Protein AF-A0A0Q6W0N5-F1 (afdb_monomer)

Solvent-accessible surface area (backbone atoms only — not comparable to full-atom values): 4944 Å² total; per-residue (Å²): 100,75,85,26,54,56,44,82,35,79,53,90,49,70,70,47,41,56,51,25,50,52,37,30,75,60,41,20,33,43,35,55,80,78,52,70,84,84,68,63,62,68,62,50,53,50,49,54,73,72,35,62,61,23,40,54,35,12,34,56,48,18,58,55,56,73,72,64,49,72,66,62,50,53,52,51,51,52,54,52,51,51,57,56,62,76,72,109

Nearest PDB structures (foldseek):
  5gl5-assembly1_A  TM=7.141E-01  e=1.762E-01  Saccharomyces cerevisiae S288C
  5xvm-assembly2_B  TM=7.148E-01  e=1.762E-01  Saccharomyces cerevisiae S288C
  3h4t-assembly1_A  TM=7.328E-01  e=3.173E-01  Amycolatopsis orientalis
  6llz-assembly2_B  TM=7.586E-01  e=5.713E-01  Fagopyrum esculentum
  6llg-assembly1_A  TM=6.135E-01  e=9.027E-01  Fagopyrum esculentum

Structure (mmCIF, N/CA/C/O backbone):
data_AF-A0A0Q6W0N5-F1
#
_entry.id   AF-A0A0Q6W0N5-F1
#
loop_
_atom_site.group_PDB
_atom_site.id
_atom_site.type_symbol
_atom_site.label_atom_id
_atom_site.label_alt_id
_atom_site.label_comp_id
_atom_site.label_asym_id
_atom_site.label_entity_id
_atom_site.label_seq_id
_atom_site.pdbx_PDB_ins_code
_atom_site.Cartn_x
_atom_site.Cartn_y
_atom_site.Cartn_z
_atom_site.occupancy
_atom_site.B_iso_or_equiv
_atom_site.auth_seq_id
_atom_site.auth_comp_id
_atom_site.auth_asym_id
_atom_site.auth_atom_id
_atom_site.pdbx_PDB_model_num
ATOM 1 N N . MET A 1 1 ? -7.593 3.176 -1.671 1.00 65.50 1 MET A N 1
ATOM 2 C CA . MET A 1 1 ? -7.387 1.713 -1.549 1.00 65.50 1 MET A CA 1
ATOM 3 C C . MET A 1 1 ? -8.703 0.940 -1.372 1.00 65.50 1 MET A C 1
ATOM 5 O O . MET A 1 1 ? -8.691 -0.141 -0.812 1.00 65.50 1 MET A O 1
ATOM 9 N N . LEU A 1 2 ? -9.849 1.443 -1.850 1.00 79.25 2 LEU A N 1
ATOM 10 C CA . LEU A 1 2 ? -11.124 0.709 -1.738 1.00 79.25 2 LEU A CA 1
ATOM 11 C C . LEU A 1 2 ? -11.356 -0.246 -2.914 1.00 79.25 2 LEU A C 1
ATOM 13 O O . LEU A 1 2 ? -12.050 -1.240 -2.774 1.00 79.25 2 LEU A O 1
ATOM 17 N N . ALA A 1 3 ? -10.701 0.016 -4.048 1.00 87.00 3 ALA A N 1
ATOM 18 C CA . ALA A 1 3 ? -10.698 -0.869 -5.208 1.00 87.00 3 ALA A CA 1
ATOM 19 C C . ALA A 1 3 ? -9.797 -2.112 -5.039 1.00 87.00 3 ALA A C 1
ATOM 21 O O . ALA A 1 3 ? -9.752 -2.947 -5.931 1.00 87.00 3 ALA A O 1
ATOM 22 N N . GLY A 1 4 ? -9.047 -2.232 -3.934 1.00 92.00 4 GLY A N 1
ATOM 23 C CA . GLY A 1 4 ? -8.212 -3.410 -3.662 1.00 92.00 4 GLY A CA 1
ATOM 24 C C . GLY A 1 4 ? -7.003 -3.597 -4.587 1.00 92.00 4 GLY A C 1
ATOM 25 O O . GLY A 1 4 ? -6.513 -4.713 -4.713 1.00 92.00 4 GLY A O 1
ATOM 26 N N . VAL A 1 5 ? -6.510 -2.535 -5.234 1.00 95.31 5 VAL A N 1
ATOM 27 C CA . VAL A 1 5 ? -5.361 -2.598 -6.156 1.00 95.31 5 VAL A CA 1
ATOM 28 C C . VAL A 1 5 ? -4.099 -1.957 -5.562 1.00 95.31 5 VAL A C 1
ATOM 30 O O . VAL A 1 5 ? -4.218 -0.943 -4.865 1.00 95.31 5 VAL A O 1
ATOM 33 N N . PRO A 1 6 ? -2.896 -2.498 -5.845 1.00 95.94 6 PRO A N 1
ATOM 34 C CA . PRO A 1 6 ? -1.630 -1.871 -5.474 1.00 95.94 6 PRO A CA 1
ATOM 35 C C . PRO A 1 6 ? -1.467 -0.463 -6.040 1.00 95.94 6 PRO A C 1
ATOM 37 O O . PRO A 1 6 ? -1.927 -0.181 -7.146 1.00 95.94 6 PRO A O 1
ATOM 40 N N . VAL A 1 7 ? -0.746 0.406 -5.325 1.00 95.50 7 VAL A N 1
ATOM 41 C CA . VAL A 1 7 ? -0.521 1.793 -5.767 1.00 95.50 7 VAL A CA 1
ATOM 42 C C . VAL A 1 7 ? 0.964 2.141 -5.810 1.00 95.50 7 VAL A C 1
ATOM 44 O O . VAL A 1 7 ? 1.677 2.019 -4.816 1.00 95.50 7 VAL A O 1
ATOM 47 N N . LEU A 1 8 ? 1.420 2.640 -6.958 1.00 96.38 8 LEU A N 1
ATOM 48 C CA . LEU A 1 8 ? 2.689 3.353 -7.084 1.00 96.38 8 LEU A CA 1
ATOM 49 C C . LEU A 1 8 ? 2.416 4.853 -6.937 1.00 96.38 8 LEU A C 1
ATOM 51 O O . LEU A 1 8 ? 1.765 5.447 -7.793 1.00 96.38 8 LEU A O 1
ATOM 55 N N . MET A 1 9 ? 2.890 5.467 -5.853 1.00 96.00 9 MET A N 1
ATOM 56 C CA . MET A 1 9 ? 2.688 6.898 -5.611 1.00 96.00 9 MET A CA 1
ATOM 57 C C . MET A 1 9 ? 3.929 7.709 -5.966 1.00 96.00 9 MET A C 1
ATOM 59 O O . MET A 1 9 ? 5.026 7.411 -5.494 1.00 96.00 9 MET A O 1
ATOM 63 N N . LEU A 1 10 ? 3.720 8.785 -6.726 1.00 96.12 10 LEU A N 1
ATOM 64 C CA . LEU A 1 10 ? 4.713 9.809 -7.040 1.00 96.12 10 LEU A CA 1
ATOM 65 C C . LEU A 1 10 ? 4.315 11.111 -6.324 1.00 96.12 10 LEU A C 1
ATOM 67 O O . LEU A 1 10 ? 3.681 11.972 -6.932 1.00 96.12 10 LEU A O 1
ATOM 71 N N . PRO A 1 11 ? 4.577 11.234 -5.010 1.00 96.12 11 PRO A N 1
ATOM 72 C CA . PRO A 1 11 ? 4.094 12.373 -4.245 1.00 96.12 11 PRO A CA 1
ATOM 73 C C . PRO A 1 11 ? 4.859 13.647 -4.610 1.00 96.12 11 PRO A C 1
ATOM 75 O O . PRO A 1 11 ? 6.086 13.637 -4.714 1.00 96.12 11 PRO A O 1
ATOM 78 N N . MET A 1 12 ? 4.127 14.752 -4.746 1.00 95.25 12 MET A N 1
ATOM 79 C CA . MET A 1 12 ? 4.693 16.084 -5.003 1.00 95.25 12 MET A CA 1
ATOM 80 C C . MET A 1 12 ? 4.636 16.997 -3.773 1.00 95.25 12 MET A C 1
ATOM 82 O O . MET A 1 12 ? 5.346 17.995 -3.706 1.00 95.25 12 MET A O 1
ATOM 86 N N . GLN A 1 13 ? 3.793 16.655 -2.798 1.00 96.69 13 GLN A N 1
ATOM 87 C CA . GLN A 1 13 ? 3.551 17.436 -1.585 1.00 96.69 13 GLN A CA 1
ATOM 88 C C . GLN A 1 13 ? 3.714 16.575 -0.328 1.00 96.69 13 GLN A C 1
ATOM 90 O O . GLN A 1 13 ? 3.626 15.345 -0.381 1.00 96.69 13 GLN A O 1
ATOM 95 N N . LEU A 1 14 ? 3.911 17.228 0.821 1.00 95.88 14 LEU A N 1
ATOM 96 C CA . LEU A 1 14 ? 4.151 16.558 2.101 1.00 95.88 14 LEU A CA 1
ATOM 97 C C . LEU A 1 14 ? 3.008 15.613 2.500 1.00 95.88 14 LEU A C 1
ATOM 99 O O . LEU A 1 14 ? 3.260 14.473 2.883 1.00 95.88 14 LEU A O 1
ATOM 103 N N . GLU A 1 15 ? 1.755 16.043 2.372 1.00 96.88 15 GLU A N 1
ATOM 104 C CA . GLU A 1 15 ? 0.594 15.214 2.727 1.00 96.88 15 GLU A CA 1
ATOM 105 C C . GLU A 1 15 ? 0.521 13.934 1.882 1.00 96.88 15 GLU A C 1
ATOM 107 O O . GLU A 1 15 ? 0.295 12.832 2.396 1.00 96.88 15 GLU A O 1
ATOM 112 N N . GLN A 1 16 ? 0.799 14.062 0.581 1.00 97.06 16 GLN A N 1
ATOM 113 C CA . GLN A 1 16 ? 0.885 12.925 -0.332 1.00 97.06 16 GLN A CA 1
ATOM 114 C C . GLN A 1 16 ? 2.053 12.009 0.034 1.00 97.06 16 GLN A C 1
ATOM 116 O O . GLN A 1 16 ? 1.903 10.791 -0.016 1.00 97.06 16 GLN A O 1
ATOM 121 N N . PHE A 1 17 ? 3.198 12.564 0.440 1.00 97.50 17 PHE A N 1
ATOM 122 C CA . PHE A 1 17 ? 4.345 11.781 0.895 1.00 97.50 17 PHE A CA 1
ATOM 123 C C . PHE A 1 17 ? 4.018 10.973 2.155 1.00 97.50 17 PHE A C 1
ATOM 125 O O . PHE A 1 17 ? 4.311 9.777 2.212 1.00 97.50 17 PHE A O 1
ATOM 132 N N . LEU A 1 18 ? 3.379 11.591 3.152 1.00 97.50 18 LEU A N 1
ATOM 133 C CA . LEU A 1 18 ? 2.959 10.907 4.379 1.00 97.50 18 LEU A CA 1
ATOM 134 C C . LEU A 1 18 ? 1.944 9.799 4.076 1.00 97.50 18 LEU A C 1
ATOM 136 O O . LEU A 1 18 ? 2.042 8.699 4.627 1.00 97.50 18 LEU A O 1
ATOM 140 N N . THR A 1 19 ? 1.022 10.056 3.148 1.00 95.75 19 THR A N 1
ATOM 141 C CA . THR A 1 19 ? 0.063 9.057 2.661 1.00 95.75 19 THR A CA 1
ATOM 142 C C . THR A 1 19 ? 0.769 7.899 1.950 1.00 95.75 19 THR A C 1
ATOM 144 O O . THR A 1 19 ? 0.549 6.737 2.296 1.00 95.75 19 THR A O 1
ATOM 147 N N . ALA A 1 20 ? 1.683 8.195 1.025 1.00 96.56 20 ALA A N 1
ATOM 148 C CA . ALA A 1 20 ? 2.471 7.203 0.299 1.00 96.56 20 ALA A CA 1
ATOM 149 C C . ALA A 1 20 ? 3.339 6.356 1.242 1.00 96.56 20 ALA A C 1
ATOM 151 O O . ALA A 1 20 ? 3.427 5.138 1.083 1.00 96.56 20 ALA A O 1
ATOM 152 N N . ARG A 1 21 ? 3.933 6.971 2.272 1.00 97.00 21 ARG A N 1
ATOM 153 C CA . ARG A 1 21 ? 4.697 6.271 3.314 1.00 97.00 21 ARG A CA 1
ATOM 154 C C . ARG A 1 21 ? 3.823 5.287 4.093 1.00 97.00 21 ARG A C 1
ATOM 156 O O . ARG A 1 21 ? 4.263 4.166 4.329 1.00 97.00 21 ARG A O 1
ATOM 163 N N . ARG A 1 22 ? 2.596 5.666 4.470 1.00 95.44 22 ARG A N 1
ATOM 164 C CA . ARG A 1 22 ? 1.651 4.755 5.148 1.00 95.44 22 ARG A CA 1
ATOM 165 C C . ARG A 1 22 ? 1.231 3.595 4.246 1.00 95.44 22 ARG A C 1
ATOM 167 O O . ARG A 1 22 ? 1.199 2.459 4.705 1.00 95.44 22 ARG A O 1
ATOM 174 N N . ILE A 1 23 ? 0.961 3.866 2.969 1.00 94.94 23 ILE A N 1
ATOM 175 C CA . ILE A 1 23 ? 0.640 2.837 1.966 1.00 94.94 23 ILE A CA 1
ATOM 176 C C . ILE A 1 23 ? 1.782 1.826 1.820 1.00 94.94 23 ILE A C 1
ATOM 178 O O . ILE A 1 23 ? 1.535 0.620 1.854 1.00 94.94 23 ILE A O 1
ATOM 182 N N . ALA A 1 24 ? 3.019 2.313 1.698 1.00 96.50 24 ALA A N 1
ATOM 183 C CA . ALA A 1 24 ? 4.200 1.467 1.584 1.00 96.50 24 ALA A CA 1
ATOM 184 C C . ALA A 1 24 ? 4.445 0.651 2.862 1.00 96.50 24 ALA A C 1
ATOM 186 O O . ALA A 1 24 ? 4.677 -0.551 2.785 1.00 96.50 24 ALA A O 1
ATOM 187 N N . ALA A 1 25 ? 4.311 1.272 4.039 1.00 96.69 25 ALA A N 1
ATOM 188 C CA . ALA A 1 25 ? 4.441 0.586 5.326 1.00 96.69 25 ALA A CA 1
ATOM 189 C C . ALA A 1 25 ? 3.376 -0.505 5.534 1.00 96.69 25 ALA A C 1
ATOM 191 O O . ALA A 1 25 ? 3.646 -1.518 6.169 1.00 96.69 25 ALA A O 1
ATOM 192 N N . ALA A 1 26 ? 2.179 -0.321 4.973 1.00 95.06 26 ALA A N 1
ATOM 193 C CA . ALA A 1 26 ? 1.119 -1.326 4.974 1.00 95.06 26 ALA A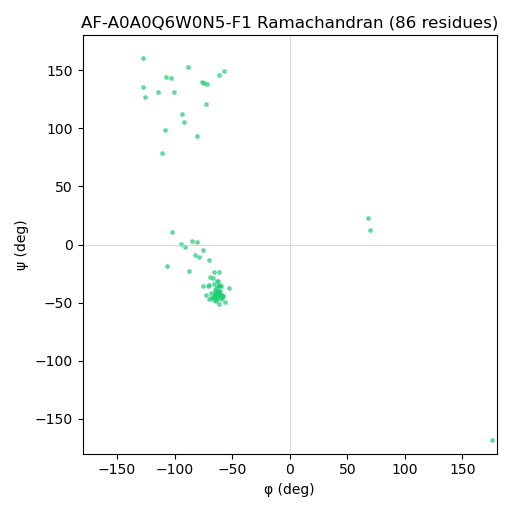 CA 1
ATOM 194 C C . ALA A 1 26 ? 1.298 -2.413 3.894 1.00 95.06 26 ALA A C 1
ATOM 196 O O . ALA A 1 26 ? 0.426 -3.266 3.743 1.00 95.06 26 ALA A O 1
ATOM 197 N N . GLY A 1 27 ? 2.382 -2.368 3.111 1.00 96.56 27 GLY A N 1
ATOM 198 C CA . GLY A 1 27 ? 2.664 -3.331 2.047 1.00 96.56 27 GLY A CA 1
ATOM 199 C C . GLY A 1 27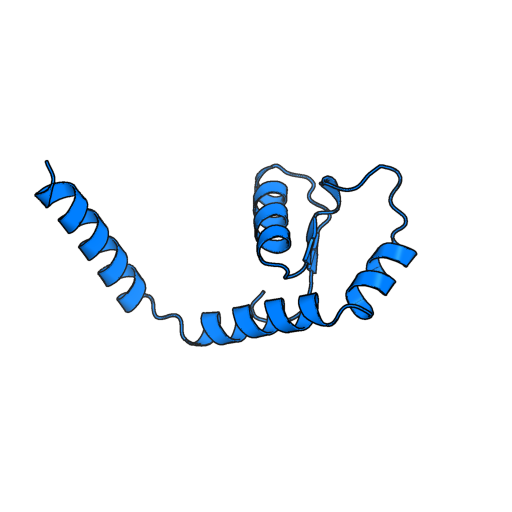 ? 1.733 -3.227 0.839 1.00 96.56 27 GLY A C 1
ATOM 200 O O . GLY A 1 27 ? 1.739 -4.116 0.001 1.00 96.56 27 GLY A O 1
ATOM 201 N N . MET A 1 28 ? 0.932 -2.164 0.720 1.00 96.56 28 MET A N 1
ATOM 202 C CA . MET A 1 28 ? -0.069 -2.013 -0.348 1.00 96.56 28 MET A CA 1
ATOM 203 C C . MET A 1 28 ? 0.470 -1.295 -1.591 1.00 96.56 28 MET A C 1
ATOM 205 O O . MET A 1 28 ? -0.257 -1.070 -2.557 1.00 96.56 28 MET A O 1
ATOM 209 N N . GLY A 1 29 ? 1.727 -0.861 -1.572 1.00 96.19 29 GLY A N 1
ATOM 210 C CA . GLY A 1 29 ? 2.273 -0.075 -2.664 1.00 96.19 29 GLY A CA 1
ATOM 211 C C . GLY A 1 29 ? 3.689 0.407 -2.422 1.00 96.19 29 GLY A C 1
ATOM 212 O O . GLY A 1 29 ? 4.362 -0.023 -1.486 1.00 96.19 29 GLY A O 1
ATOM 213 N N . VAL A 1 30 ? 4.125 1.328 -3.275 1.00 97.56 30 VAL A N 1
ATOM 214 C CA . VAL A 1 30 ? 5.468 1.908 -3.229 1.00 97.56 30 VAL A CA 1
ATOM 215 C C . VAL A 1 30 ? 5.372 3.427 -3.204 1.00 97.56 30 VAL A C 1
ATOM 217 O O . VAL A 1 30 ? 4.629 4.036 -3.975 1.00 97.56 30 VAL A O 1
ATOM 220 N N . ASN A 1 31 ? 6.163 4.041 -2.324 1.00 97.50 31 ASN A N 1
ATOM 221 C CA . ASN A 1 31 ? 6.405 5.476 -2.327 1.00 97.50 31 ASN A CA 1
ATOM 222 C C . ASN A 1 31 ? 7.647 5.773 -3.173 1.00 97.50 31 ASN A C 1
ATOM 224 O O . ASN A 1 31 ? 8.772 5.539 -2.729 1.00 97.50 31 ASN A O 1
ATOM 228 N N . ALA A 1 32 ? 7.454 6.315 -4.373 1.00 96.12 32 ALA A N 1
ATOM 229 C CA . ALA A 1 32 ? 8.557 6.570 -5.288 1.00 96.12 32 ALA A CA 1
ATOM 230 C C . ALA A 1 32 ? 9.546 7.634 -4.782 1.00 96.12 32 ALA A C 1
ATOM 232 O O . ALA A 1 32 ? 10.713 7.615 -5.165 1.00 96.12 32 ALA A O 1
ATOM 233 N N . ALA A 1 33 ? 9.118 8.531 -3.887 1.00 95.12 33 ALA A N 1
ATOM 234 C CA . ALA A 1 33 ? 10.002 9.535 -3.293 1.00 95.12 33 ALA A CA 1
ATOM 235 C C . ALA A 1 33 ? 11.029 8.940 -2.313 1.00 95.12 33 ALA A C 1
ATOM 237 O O . ALA A 1 33 ? 11.970 9.630 -1.935 1.00 95.12 33 ALA A O 1
ATOM 238 N N . MET A 1 34 ? 10.857 7.678 -1.904 1.00 95.00 34 MET A N 1
ATOM 239 C CA . MET A 1 34 ? 11.806 6.954 -1.050 1.00 95.00 34 MET A CA 1
ATOM 240 C C . MET A 1 34 ? 12.809 6.104 -1.846 1.00 95.00 34 MET A C 1
ATOM 242 O O . MET A 1 34 ? 13.639 5.426 -1.247 1.00 95.00 34 MET A O 1
ATOM 246 N N . LEU A 1 35 ? 12.733 6.110 -3.179 1.00 94.81 35 LEU A N 1
ATOM 247 C CA . LEU A 1 35 ? 13.638 5.352 -4.041 1.00 94.81 35 LEU A CA 1
ATOM 248 C C . LEU A 1 35 ? 14.891 6.164 -4.386 1.00 94.81 35 LEU A C 1
ATOM 250 O O . LEU A 1 35 ? 14.858 7.394 -4.466 1.00 94.81 35 LEU A O 1
ATOM 254 N N . ALA A 1 36 ? 15.989 5.457 -4.654 1.00 93.31 36 ALA A N 1
ATOM 255 C CA . ALA A 1 36 ? 17.182 6.061 -5.234 1.00 93.31 36 ALA A CA 1
ATOM 256 C C . ALA A 1 36 ? 16.874 6.653 -6.622 1.00 93.31 36 ALA A C 1
ATOM 258 O O . ALA A 1 36 ? 16.054 6.119 -7.374 1.00 93.31 36 ALA A O 1
ATOM 259 N N . LYS A 1 37 ? 17.535 7.767 -6.961 1.00 90.69 37 LYS A N 1
ATOM 260 C CA . LYS A 1 37 ? 17.360 8.461 -8.244 1.00 90.69 37 LYS A CA 1
ATOM 261 C C . LYS A 1 37 ? 18.528 8.174 -9.203 1.00 90.69 37 LYS A C 1
ATOM 263 O O . LYS A 1 37 ? 19.666 8.165 -8.738 1.00 90.69 37 LYS A O 1
ATOM 268 N N . PRO A 1 38 ? 18.268 8.046 -10.519 1.00 91.19 38 PRO A N 1
ATOM 269 C CA . PRO A 1 38 ? 16.945 7.966 -11.143 1.00 91.19 38 PRO A CA 1
ATOM 270 C C . PRO A 1 38 ? 16.313 6.570 -10.951 1.00 91.19 38 PRO A C 1
ATOM 272 O O . PRO A 1 38 ? 17.016 5.567 -11.060 1.00 91.19 38 PRO A O 1
ATOM 275 N N . PRO A 1 39 ? 15.000 6.472 -10.683 1.00 92.00 39 PRO A N 1
ATOM 276 C CA . PRO A 1 39 ? 14.344 5.176 -10.539 1.00 92.00 39 PRO A CA 1
ATOM 277 C C . PRO A 1 39 ? 14.154 4.481 -11.896 1.00 92.00 39 PRO A C 1
ATOM 279 O O . PRO A 1 39 ? 13.723 5.100 -12.870 1.00 92.00 39 PRO A O 1
ATOM 282 N N . ASP A 1 40 ? 14.384 3.166 -11.941 1.00 95.06 40 ASP A N 1
ATOM 283 C CA . ASP A 1 40 ? 13.931 2.325 -13.055 1.00 95.06 40 ASP A CA 1
ATOM 284 C C . ASP A 1 40 ? 12.443 1.991 -12.873 1.00 95.06 40 ASP A C 1
ATOM 286 O O . ASP A 1 40 ? 12.059 1.021 -12.210 1.00 95.06 40 ASP A O 1
ATOM 290 N N . TRP A 1 41 ? 11.585 2.807 -13.486 1.00 94.62 41 TRP A N 1
ATOM 291 C CA . TRP A 1 41 ? 10.133 2.630 -13.429 1.00 94.62 41 TRP A CA 1
ATOM 292 C C . TRP A 1 41 ? 9.666 1.292 -13.988 1.00 94.62 41 TRP A C 1
ATOM 294 O O . TRP A 1 41 ? 8.707 0.708 -13.481 1.00 94.62 41 TRP A O 1
ATOM 304 N N . ARG A 1 42 ? 10.329 0.785 -15.030 1.00 96.12 42 ARG A N 1
ATOM 305 C CA . ARG A 1 42 ? 9.903 -0.449 -15.686 1.00 96.12 42 ARG A CA 1
ATOM 306 C C . ARG A 1 42 ? 10.210 -1.648 -14.799 1.00 96.12 42 ARG A C 1
ATOM 308 O O . ARG A 1 42 ? 9.364 -2.533 -14.661 1.00 96.12 42 ARG A O 1
ATOM 315 N N . ALA A 1 43 ? 11.396 -1.689 -14.193 1.00 96.00 43 ALA A N 1
ATOM 316 C CA . ALA A 1 43 ? 11.727 -2.709 -13.203 1.00 96.00 43 ALA A CA 1
ATOM 317 C C . ALA A 1 43 ? 10.791 -2.640 -11.996 1.00 96.00 43 ALA A C 1
ATOM 319 O O . ALA A 1 43 ? 10.282 -3.678 -11.577 1.00 96.00 43 ALA A O 1
ATOM 320 N N . LEU A 1 44 ? 10.491 -1.434 -11.509 1.00 95.81 44 LEU A N 1
ATOM 321 C CA . LEU A 1 44 ? 9.605 -1.244 -10.368 1.00 95.81 44 LEU A CA 1
ATOM 322 C C . LEU A 1 44 ? 8.188 -1.767 -10.627 1.00 95.81 44 LEU A C 1
ATOM 324 O O . LEU A 1 44 ? 7.676 -2.562 -9.841 1.00 95.81 44 LEU A O 1
ATOM 328 N N . VAL A 1 45 ? 7.564 -1.369 -11.739 1.00 95.56 45 VAL A N 1
ATOM 329 C CA . VAL A 1 45 ? 6.205 -1.821 -12.076 1.00 95.56 45 VAL A CA 1
ATOM 330 C C . VAL A 1 45 ? 6.173 -3.335 -12.271 1.00 95.56 45 VAL A C 1
ATOM 332 O O . VAL A 1 45 ? 5.287 -3.996 -11.734 1.00 95.56 45 VAL A O 1
ATOM 335 N N . ARG A 1 46 ? 7.162 -3.916 -12.965 1.00 96.88 46 ARG A N 1
ATOM 336 C CA . ARG A 1 46 ? 7.260 -5.380 -13.100 1.00 96.88 46 ARG A CA 1
ATOM 337 C C . ARG A 1 46 ? 7.388 -6.070 -11.751 1.00 96.88 46 ARG A C 1
ATOM 339 O O . ARG A 1 46 ? 6.706 -7.062 -11.530 1.00 96.88 46 ARG A O 1
ATOM 346 N N . HIS A 1 47 ? 8.225 -5.549 -10.859 1.00 95.94 47 HIS A N 1
ATOM 347 C CA . HIS A 1 47 ? 8.376 -6.102 -9.519 1.00 95.94 47 HIS A CA 1
ATOM 348 C C . HIS A 1 47 ? 7.054 -6.055 -8.744 1.00 95.94 47 HIS A C 1
ATOM 350 O O . HIS A 1 47 ? 6.664 -7.057 -8.1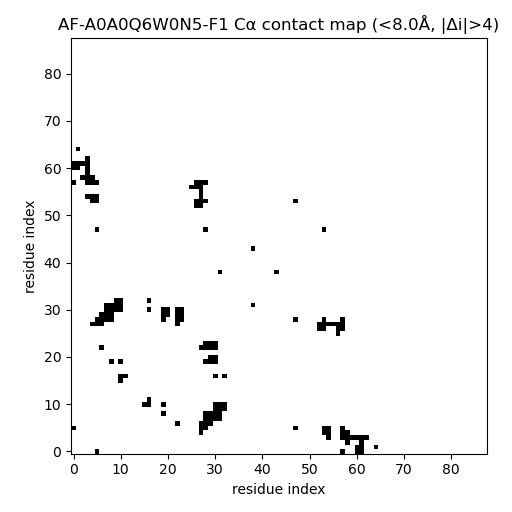48 1.00 95.94 47 HIS A O 1
ATOM 356 N N . MET A 1 48 ? 6.330 -4.935 -8.805 1.00 96.00 48 MET A N 1
ATOM 357 C CA . MET A 1 48 ? 5.031 -4.799 -8.142 1.00 96.00 48 MET A CA 1
ATOM 358 C C . MET A 1 48 ? 3.987 -5.775 -8.696 1.00 96.00 48 MET A C 1
ATOM 360 O O . MET A 1 48 ? 3.247 -6.369 -7.919 1.00 96.00 48 MET A O 1
ATOM 364 N N . LEU A 1 49 ? 3.949 -5.974 -10.016 1.00 95.00 49 LEU A N 1
ATOM 365 C CA . LEU A 1 49 ? 3.044 -6.932 -10.661 1.00 95.00 49 LEU A CA 1
ATOM 366 C C . LEU A 1 49 ? 3.426 -8.391 -10.368 1.00 95.00 49 LEU A C 1
ATOM 368 O O . LEU A 1 49 ? 2.549 -9.238 -10.233 1.00 95.00 49 LEU A O 1
ATOM 372 N N . ALA A 1 50 ? 4.722 -8.684 -10.252 1.00 97.06 50 ALA A N 1
ATOM 373 C CA . ALA A 1 50 ? 5.240 -10.021 -9.970 1.00 97.06 50 ALA A CA 1
ATOM 374 C C . ALA A 1 50 ? 5.223 -10.388 -8.477 1.00 97.06 50 ALA A C 1
ATOM 376 O O . ALA A 1 50 ? 5.490 -11.538 -8.143 1.00 97.06 50 ALA A O 1
ATOM 377 N N . THR A 1 51 ? 4.933 -9.438 -7.583 1.00 97.56 51 THR A N 1
ATOM 378 C CA . THR A 1 51 ? 4.937 -9.646 -6.129 1.00 97.56 51 THR A CA 1
ATOM 379 C C . THR A 1 51 ? 3.498 -9.649 -5.606 1.00 97.56 51 THR A C 1
ATOM 381 O O . THR A 1 51 ? 2.939 -8.578 -5.349 1.00 97.56 51 THR A O 1
ATOM 384 N N . PRO A 1 52 ? 2.880 -10.828 -5.377 1.00 96.50 52 PRO A N 1
ATOM 385 C CA . PRO A 1 52 ? 1.470 -10.918 -4.987 1.00 96.50 52 PRO A CA 1
ATOM 386 C C . PRO A 1 52 ? 1.158 -10.226 -3.658 1.00 96.50 52 PRO A C 1
ATOM 388 O O . PRO A 1 52 ? 0.026 -9.806 -3.431 1.00 96.50 52 PRO A O 1
ATOM 391 N N . GLY A 1 53 ? 2.163 -10.067 -2.787 1.00 97.50 53 GLY A N 1
ATOM 392 C CA . GLY A 1 53 ? 2.024 -9.410 -1.488 1.00 97.50 53 GLY A CA 1
ATOM 393 C C . GLY A 1 53 ? 1.392 -8.019 -1.571 1.00 97.50 53 GLY A C 1
ATOM 394 O O . GLY A 1 53 ? 0.552 -7.697 -0.733 1.00 97.50 53 GLY A O 1
ATOM 395 N N . TYR A 1 54 ? 1.70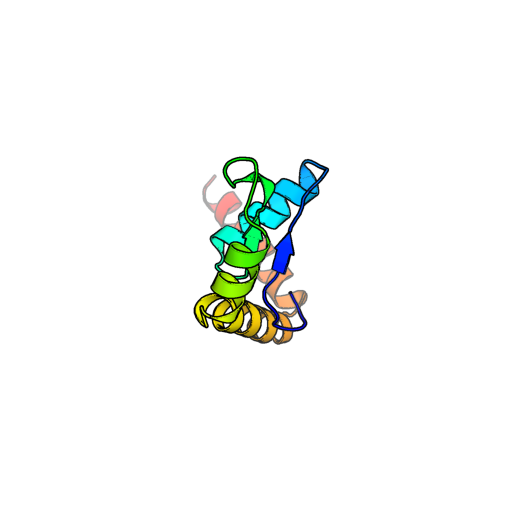3 -7.242 -2.616 1.00 97.25 54 TYR A N 1
ATOM 396 C CA . TYR A 1 54 ? 1.091 -5.927 -2.807 1.00 97.25 54 TYR A CA 1
ATOM 397 C C . TYR A 1 54 ? -0.417 -6.020 -3.047 1.00 97.25 54 TYR A C 1
ATOM 399 O O . TYR A 1 54 ? -1.194 -5.287 -2.429 1.00 97.25 54 TYR A O 1
ATOM 407 N N . ALA A 1 55 ? -0.834 -6.922 -3.940 1.00 96.25 55 ALA A N 1
ATOM 408 C CA . ALA A 1 55 ? -2.242 -7.123 -4.268 1.00 96.25 55 ALA A CA 1
ATOM 409 C C . ALA A 1 55 ? -3.005 -7.689 -3.068 1.00 96.25 55 ALA A C 1
ATOM 411 O O . ALA A 1 55 ? -4.047 -7.152 -2.698 1.00 96.25 55 ALA A O 1
ATOM 412 N N . ASN A 1 56 ? -2.440 -8.693 -2.396 1.00 97.62 56 ASN A N 1
ATOM 413 C CA . ASN A 1 56 ? -3.033 -9.298 -1.206 1.00 97.62 56 ASN A CA 1
ATOM 414 C C . ASN A 1 56 ? -3.248 -8.261 -0.095 1.00 97.62 56 ASN A C 1
ATOM 416 O O . ASN A 1 56 ? -4.322 -8.206 0.503 1.00 97.62 56 ASN A O 1
ATOM 420 N N . ALA A 1 57 ? -2.254 -7.407 0.168 1.00 96.88 57 ALA A N 1
ATOM 421 C CA . ALA A 1 57 ? -2.370 -6.359 1.177 1.00 96.88 57 ALA A CA 1
ATOM 422 C C . ALA A 1 57 ? -3.444 -5.324 0.806 1.00 96.88 57 ALA A C 1
ATOM 424 O O . ALA A 1 57 ? -4.267 -4.961 1.651 1.00 96.88 57 ALA A O 1
ATOM 425 N N . ALA A 1 58 ? -3.474 -4.878 -0.454 1.00 96.00 58 ALA A N 1
ATOM 426 C CA . ALA A 1 58 ? -4.460 -3.910 -0.930 1.00 96.00 58 ALA A CA 1
ATOM 427 C C . ALA A 1 58 ? -5.894 -4.467 -0.864 1.00 96.00 58 ALA A C 1
ATOM 429 O O . ALA A 1 58 ? -6.803 -3.779 -0.392 1.00 96.00 58 ALA A O 1
ATOM 430 N N . GLN A 1 59 ? -6.098 -5.723 -1.265 1.00 95.75 59 GLN A N 1
ATOM 431 C CA . GLN A 1 59 ? -7.385 -6.416 -1.161 1.00 95.75 59 GLN A CA 1
ATOM 432 C C . GLN A 1 59 ? -7.808 -6.613 0.297 1.00 95.75 59 GLN A C 1
ATOM 434 O O . GLN A 1 59 ? -8.945 -6.312 0.654 1.00 95.75 59 GLN A O 1
ATOM 439 N N . ALA A 1 60 ? -6.890 -7.045 1.166 1.00 94.62 60 ALA A N 1
ATOM 440 C CA . ALA A 1 60 ? -7.173 -7.215 2.589 1.00 94.62 60 ALA A CA 1
ATOM 441 C C . ALA A 1 60 ? -7.535 -5.888 3.274 1.00 94.62 60 ALA A C 1
ATOM 443 O O . ALA A 1 60 ? -8.308 -5.879 4.234 1.00 94.62 60 ALA A O 1
ATOM 444 N N . TYR A 1 61 ? -6.977 -4.768 2.812 1.00 92.81 61 TYR A N 1
ATOM 445 C CA . TYR A 1 61 ? -7.382 -3.441 3.265 1.00 92.81 61 TYR A CA 1
ATOM 446 C C . TYR A 1 61 ? -8.778 -3.070 2.757 1.00 92.81 61 TYR A C 1
ATOM 448 O O . TYR A 1 61 ? -9.608 -2.633 3.551 1.00 92.81 61 TYR A O 1
ATOM 456 N N . ALA A 1 62 ? -9.063 -3.281 1.468 1.00 92.44 62 ALA A N 1
ATOM 457 C CA . ALA A 1 62 ? -10.379 -3.012 0.887 1.00 92.44 62 ALA A CA 1
ATOM 458 C C . ALA A 1 62 ? -11.492 -3.814 1.584 1.00 92.44 62 ALA A C 1
ATOM 460 O O . ALA A 1 62 ? -12.509 -3.239 1.965 1.00 92.44 62 ALA A O 1
ATOM 461 N N . ALA A 1 63 ? -11.264 -5.105 1.841 1.00 91.94 63 ALA A N 1
ATOM 462 C CA . ALA A 1 63 ? -12.200 -5.964 2.566 1.00 91.94 63 ALA A CA 1
ATOM 463 C C . ALA A 1 63 ? -12.468 -5.456 3.994 1.00 91.94 63 ALA A C 1
ATOM 465 O O . ALA A 1 63 ? -13.616 -5.373 4.424 1.00 91.94 63 ALA A O 1
ATOM 466 N N . ARG A 1 64 ? -11.422 -5.040 4.723 1.00 87.12 64 ARG A N 1
ATOM 467 C CA . ARG A 1 64 ? -11.574 -4.435 6.059 1.00 87.12 64 ARG A CA 1
ATOM 468 C C . ARG A 1 64 ? -12.332 -3.111 6.019 1.00 87.12 64 ARG A C 1
ATOM 470 O O . ARG A 1 64 ? -13.116 -2.834 6.920 1.00 87.12 64 ARG A O 1
ATOM 477 N N . ALA A 1 65 ? -12.109 -2.305 4.985 1.00 84.75 65 ALA A N 1
ATOM 478 C CA . ALA A 1 65 ? -12.774 -1.019 4.826 1.00 84.75 65 ALA A CA 1
ATOM 479 C C . ALA A 1 65 ? -14.276 -1.158 4.523 1.00 84.75 65 ALA A C 1
ATOM 481 O O . ALA A 1 65 ? -15.043 -0.287 4.914 1.00 84.75 65 ALA A O 1
ATOM 482 N N . GLN A 1 66 ? -14.715 -2.251 3.890 1.00 82.06 66 GLN A N 1
ATOM 483 C CA . GLN A 1 66 ? -16.144 -2.527 3.670 1.00 82.06 66 GLN A CA 1
ATOM 484 C C . GLN A 1 66 ? -16.911 -2.805 4.972 1.00 82.06 66 GLN A C 1
ATOM 486 O O . GLN A 1 66 ? -18.100 -2.519 5.052 1.00 82.06 66 GLN A O 1
ATOM 491 N N . GLY A 1 67 ? -16.237 -3.336 5.995 1.00 72.81 67 GLY A N 1
ATOM 492 C CA . GLY A 1 67 ? -16.814 -3.555 7.325 1.00 72.81 67 GLY A CA 1
ATOM 493 C C . GLY A 1 67 ? -16.757 -2.331 8.242 1.00 72.81 67 GLY A C 1
ATOM 494 O O . GLY A 1 67 ? -17.129 -2.435 9.406 1.00 72.81 67 GLY A O 1
ATOM 495 N N . TYR A 1 68 ? -16.260 -1.190 7.759 1.00 75.00 68 TYR A N 1
ATOM 496 C CA . TYR A 1 68 ? -16.115 0.008 8.574 1.00 75.00 68 TYR A CA 1
ATOM 497 C C . TYR A 1 68 ? -17.476 0.651 8.864 1.00 75.00 68 TYR A C 1
ATOM 499 O O . TYR A 1 68 ? -18.177 1.074 7.945 1.00 75.00 68 TYR A O 1
ATOM 507 N N . LYS A 1 69 ? -17.813 0.781 10.150 1.00 78.44 69 LYS A N 1
ATOM 508 C CA . LYS A 1 69 ? -18.982 1.525 10.629 1.00 78.44 69 LYS A CA 1
ATOM 509 C C . LYS A 1 69 ? -18.532 2.736 11.434 1.00 78.44 69 LYS A C 1
ATOM 511 O O . LYS A 1 69 ? -17.675 2.627 12.314 1.00 78.44 69 LYS A O 1
ATOM 516 N N . VAL A 1 70 ? -19.098 3.899 11.124 1.00 77.69 70 VAL A N 1
ATOM 517 C CA . VAL A 1 70 ? -18.738 5.174 11.769 1.00 77.69 70 VAL A CA 1
ATOM 518 C C . VAL A 1 70 ? -19.032 5.122 13.269 1.00 77.69 70 VAL A C 1
ATOM 520 O O . VAL A 1 70 ? -18.259 5.638 14.076 1.00 77.69 70 VAL A O 1
ATOM 523 N N . GLU A 1 71 ? -20.096 4.425 13.646 1.00 83.38 71 GLU A N 1
ATOM 524 C CA . GLU A 1 71 ? -20.550 4.244 15.020 1.00 83.38 71 GLU A CA 1
ATOM 525 C C . GLU A 1 71 ? -19.508 3.483 15.851 1.00 83.38 71 GLU A C 1
ATOM 527 O O . GLU A 1 71 ? -19.169 3.902 16.955 1.00 83.38 71 GLU A O 1
ATOM 532 N N . GLU A 1 72 ? -18.913 2.424 15.293 1.00 84.06 72 GLU A N 1
ATOM 533 C CA . GLU A 1 72 ? -17.871 1.641 15.970 1.00 84.06 72 GLU A CA 1
ATOM 534 C C . GLU A 1 72 ? -16.597 2.464 16.205 1.00 84.06 72 GLU A C 1
ATOM 536 O O . GLU A 1 72 ? -15.919 2.301 17.226 1.00 84.06 72 GLU A O 1
ATOM 541 N N . MET A 1 73 ? -16.270 3.373 15.281 1.00 85.50 73 MET A N 1
ATOM 542 C CA . MET A 1 73 ? -15.160 4.306 15.463 1.00 85.50 73 MET A CA 1
ATOM 543 C C . MET A 1 73 ? -15.464 5.314 16.573 1.00 85.50 73 MET A C 1
ATOM 545 O O . MET A 1 73 ? -14.617 5.523 17.442 1.00 85.50 73 MET A O 1
ATOM 549 N N . ALA A 1 74 ? -16.665 5.896 16.588 1.00 87.19 74 ALA A N 1
ATOM 5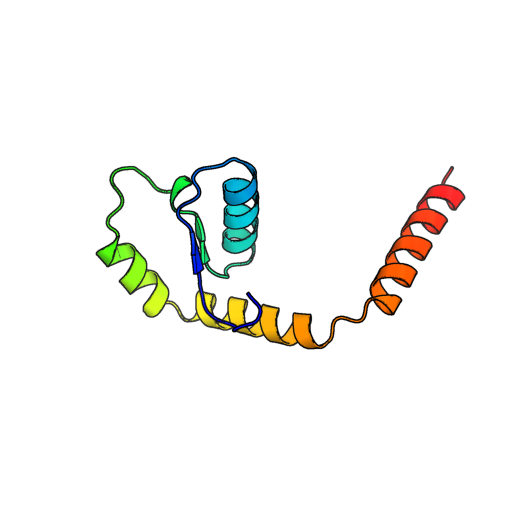50 C CA . ALA A 1 74 ? -17.077 6.831 17.633 1.00 87.19 74 ALA A CA 1
ATOM 551 C C . ALA A 1 74 ? -17.001 6.185 19.027 1.00 87.19 74 ALA A C 1
ATOM 553 O O . ALA A 1 74 ? -16.420 6.772 19.943 1.00 87.19 74 ALA A O 1
ATOM 554 N N . THR A 1 75 ? -17.476 4.943 19.177 1.00 90.06 75 THR A N 1
ATOM 555 C CA . THR A 1 75 ? -17.364 4.207 20.446 1.00 90.06 75 THR A CA 1
ATOM 556 C C . THR A 1 75 ? -15.905 3.950 20.832 1.00 90.06 75 THR A C 1
ATOM 558 O O . THR A 1 75 ? -15.534 4.123 21.992 1.00 90.06 75 THR A O 1
ATOM 561 N N . ARG A 1 76 ? -15.039 3.568 19.881 1.00 88.94 76 ARG A N 1
ATOM 562 C CA . ARG A 1 76 ? -13.602 3.363 20.151 1.00 88.94 76 ARG A CA 1
ATOM 563 C C . ARG A 1 76 ? -12.905 4.635 20.616 1.00 88.94 76 ARG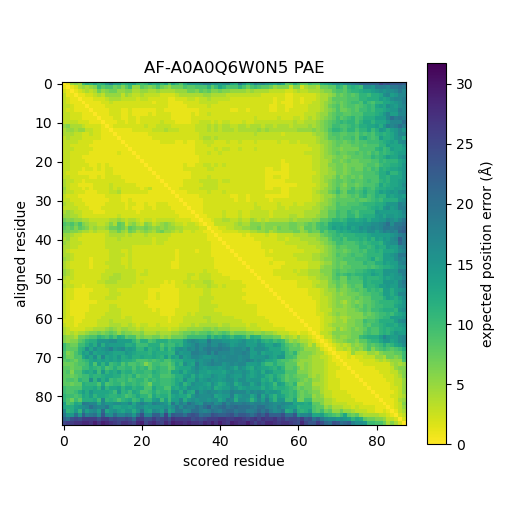 A C 1
ATOM 565 O O . ARG A 1 76 ? -12.076 4.561 21.521 1.00 88.94 76 ARG A O 1
ATOM 572 N N . VAL A 1 77 ? -13.236 5.773 20.011 1.00 91.25 77 VAL A N 1
ATOM 573 C CA . VAL A 1 77 ? -12.692 7.076 20.409 1.00 91.25 77 VAL A CA 1
ATOM 574 C C . VAL A 1 77 ? -13.163 7.440 21.816 1.00 91.25 77 VAL A C 1
ATOM 576 O O . VAL A 1 77 ? -12.321 7.763 22.651 1.00 91.25 77 VAL A O 1
ATOM 579 N N . ALA A 1 78 ? -14.461 7.311 22.110 1.00 92.69 78 ALA A N 1
ATOM 580 C CA . ALA A 1 78 ? -15.004 7.572 23.445 1.00 92.69 78 ALA A CA 1
ATOM 581 C C . ALA A 1 78 ? -14.307 6.719 24.520 1.00 92.69 78 ALA A C 1
ATOM 583 O O . ALA A 1 78 ? -13.761 7.261 25.477 1.00 92.69 78 ALA A O 1
ATOM 584 N N . MET A 1 79 ? -14.189 5.406 24.294 1.00 93.50 79 MET A N 1
ATOM 585 C CA . MET A 1 79 ? -13.491 4.501 25.214 1.00 93.50 79 MET A CA 1
ATOM 586 C C . MET A 1 79 ? -12.011 4.859 2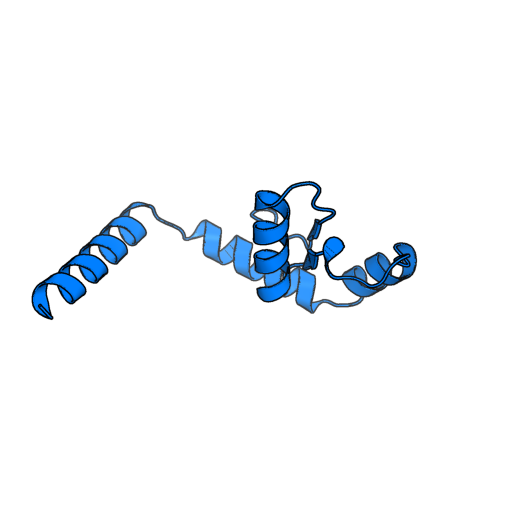5.419 1.00 93.50 79 MET A C 1
ATOM 588 O O . MET A 1 79 ? -11.466 4.645 26.502 1.00 93.50 79 MET A O 1
ATOM 592 N N . ALA A 1 80 ? -11.318 5.334 24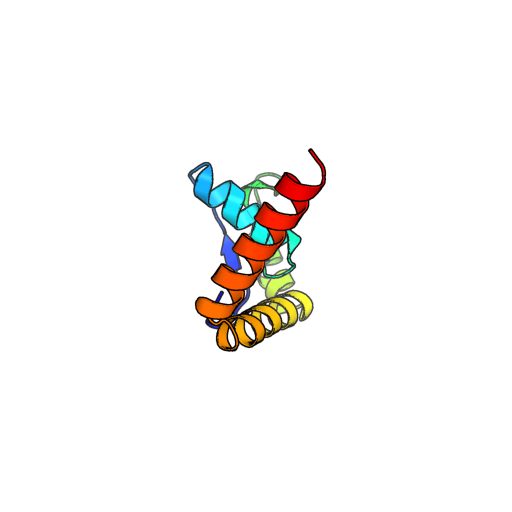.380 1.00 92.38 80 ALA A N 1
ATOM 593 C CA . ALA A 1 80 ? -9.920 5.742 24.504 1.00 92.38 80 ALA A CA 1
ATOM 594 C C . ALA A 1 80 ? -9.784 7.007 25.366 1.00 92.38 80 ALA A C 1
ATOM 596 O O . ALA A 1 80 ? -8.901 7.062 26.220 1.00 92.38 80 ALA A O 1
ATOM 597 N N . LEU A 1 81 ? -10.687 7.975 25.182 1.00 94.44 81 LEU A N 1
ATOM 598 C CA . LEU A 1 81 ? -10.740 9.199 25.983 1.00 94.44 81 LEU A CA 1
ATOM 599 C C . LEU A 1 81 ? -11.078 8.898 27.449 1.00 94.44 81 LEU A C 1
ATOM 601 O O . LEU A 1 81 ? -10.393 9.393 28.340 1.00 94.44 81 LEU A O 1
ATOM 605 N N . GLU A 1 82 ? -12.063 8.035 27.705 1.00 95.00 82 GLU A N 1
ATOM 606 C CA . GLU A 1 82 ? -12.439 7.602 29.060 1.00 95.00 82 GLU A CA 1
ATOM 607 C C . GLU A 1 82 ? -11.270 6.936 29.796 1.00 95.00 82 GLU A C 1
ATOM 609 O O . GLU A 1 82 ? -11.005 7.257 30.952 1.00 95.00 82 GLU A O 1
ATOM 614 N N . ARG A 1 83 ? -10.509 6.059 29.122 1.00 92.38 83 ARG A N 1
ATOM 615 C CA . ARG A 1 83 ? -9.309 5.435 29.712 1.00 92.38 83 ARG A CA 1
ATOM 616 C C . ARG A 1 83 ? -8.228 6.447 30.067 1.00 92.38 83 ARG A C 1
ATOM 618 O O . ARG A 1 83 ? -7.513 6.247 31.043 1.00 92.38 83 ARG A O 1
ATOM 625 N N . GLN A 1 84 ? -8.083 7.497 29.267 1.00 90.62 84 GLN A N 1
ATOM 626 C CA . GLN A 1 84 ? -7.084 8.532 29.507 1.00 90.62 84 GLN A CA 1
ATOM 627 C C . GLN A 1 84 ? -7.515 9.459 30.656 1.00 90.62 84 GLN A C 1
ATOM 629 O O . GLN A 1 84 ? -6.683 9.841 31.475 1.00 90.62 84 GLN A O 1
ATOM 634 N N . ALA A 1 85 ? -8.818 9.736 30.771 1.00 86.69 85 ALA A N 1
ATOM 635 C CA . ALA A 1 85 ? -9.401 10.517 31.861 1.00 86.69 85 ALA A CA 1
ATOM 636 C C . ALA A 1 85 ? -9.411 9.769 33.207 1.00 86.69 85 ALA A C 1
ATOM 638 O O . ALA A 1 85 ? -9.197 10.388 34.240 1.00 86.69 85 ALA A O 1
ATOM 639 N N . ALA A 1 86 ? -9.619 8.447 33.207 1.00 83.19 86 ALA A N 1
ATO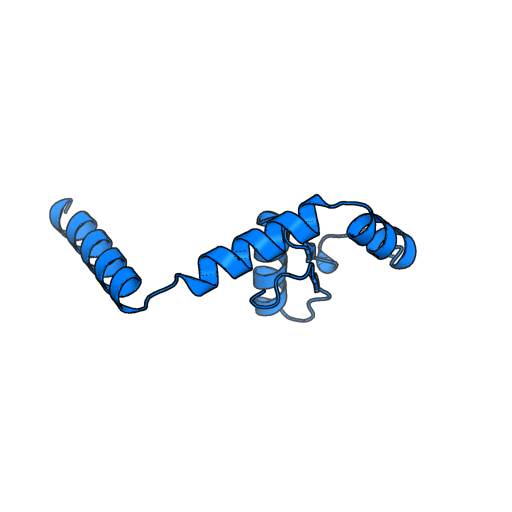M 640 C CA . ALA A 1 86 ? -9.622 7.620 34.421 1.00 83.19 86 ALA A CA 1
ATOM 641 C C . ALA A 1 86 ? -8.216 7.275 34.957 1.00 83.19 86 ALA A C 1
ATOM 643 O O . ALA A 1 86 ? -8.093 6.709 36.041 1.00 83.19 86 ALA A O 1
ATOM 644 N N . GLY A 1 87 ? -7.165 7.561 34.184 1.00 71.56 87 GLY A N 1
ATOM 645 C CA . GLY A 1 87 ? -5.763 7.389 34.579 1.00 71.56 87 GLY A CA 1
ATOM 646 C C . GLY A 1 87 ? -5.059 8.690 34.987 1.00 71.56 87 GLY A C 1
ATOM 647 O O . GLY A 1 87 ? -3.833 8.680 35.086 1.00 71.56 87 GLY A O 1
ATOM 648 N N . SER A 1 88 ? -5.810 9.786 35.158 1.00 52.16 88 SER A N 1
ATOM 649 C CA . SER A 1 88 ? -5.353 11.105 35.637 1.00 52.16 88 SER A CA 1
ATOM 650 C C . SER A 1 88 ? -5.849 11.350 37.059 1.00 52.16 88 SER A C 1
ATOM 652 O O . SER A 1 88 ? -5.104 11.986 37.834 1.00 52.16 88 SER A O 1
#

pLDDT: mean 91.85, std 7.84, range [52.16, 97.62]

Secondary structure (DSSP, 8-state):
--S---EEE---SHHHHHHHHHHHHTTSEEEGGGSPSSP-HHHHHHHHHH-HHHHHHHHHHHHHHHT--HHHHHHHHHHHHHHHHTT-

Foldseek 3Di:
DLVLAADEDADPDPVSQVVQVVCVVLLQYHDPVPDDPPDPPVVRVVVCVVDCSNSVSSNVVNVVVVPDDPVVVVVVVVVVVVVVVVVD

Mean predicted aligned error: 6.33 Å

Sequence (88 aa):
MLAGVPVLMLPMQLEQFLTARRIAAAGMGVNAAMLAKPPDWRALVRHMLATPGYANAAQAYAARAQGYKVEEMATRVAMALERQAAGS

Radius of gyration: 17.26 Å; Cα contacts (8 Å, |Δi|>4): 81; chains: 1; bounding box: 38×28×51 Å